Protein AF-A0A2V7NF71-F1 (afdb_monomer_lite)

pLDDT: mean 71.0, std 17.96, range [33.12, 93.94]

Foldseek 3Di:
DDDPVVVVLVVVLVVLVVVLVVVVVCCVVQLAPPPDDLVVLVVQLVVLVVQLVVCVVVVPPSSNVSSVVSNVSSVSVSVSCVVSVLPHDPVRVVVVVVVVVVVPPPDDDDPPPDPPPPPDDDDDPPDD

Radius of gyration: 21.17 Å; chains: 1; bounding box: 56×37×52 Å

Sequence (128 aa):
MMNSPEILGFAGIGVVVIAYAPQIIHLRKEHCSAGISLKAYSLWCVSSALFLIHAVMIRDIVFTVVQLINLVAIIVITLLVKRYGGYLCLTHLQAQQRRSATGASKGDPPVLLSAGVARRVIHRFASG

Secondary structure (DSSP, 8-state):
---HHHHHHHHHHHHHHHHHHHHHHHHHHH---TT--HHHHHHHHHHHHHHHHHHHHTT-HHHHHHHHHHHHHHHHHHHHHHHHTT---HHHHHHHHHHHHHHT-SS-------TTS-SS---SSS--

Structure (mmCIF, N/CA/C/O backbone):
data_AF-A0A2V7NF71-F1
#
_entry.id   AF-A0A2V7NF71-F1
#
loop_
_atom_site.group_PDB
_atom_site.id
_atom_site.type_symbol
_atom_site.label_atom_id
_atom_site.label_alt_id
_atom_site.label_comp_id
_atom_site.label_asym_id
_atom_site.label_entity_id
_atom_site.label_seq_id
_atom_site.pdbx_PDB_ins_code
_atom_site.Cartn_x
_atom_site.Cartn_y
_atom_site.Cartn_z
_atom_site.occupancy
_atom_site.B_iso_or_equiv
_atom_site.auth_seq_id
_atom_site.auth_comp_id
_atom_site.auth_asym_id
_atom_site.auth_atom_id
_atom_site.pdbx_PDB_model_num
ATOM 1 N N . MET A 1 1 ? 22.002 -4.184 -19.191 1.00 58.84 1 MET A N 1
ATOM 2 C CA . MET A 1 1 ? 22.484 -3.079 -18.332 1.00 58.84 1 MET A CA 1
ATOM 3 C C . MET A 1 1 ? 21.259 -2.279 -17.933 1.00 58.84 1 MET A C 1
ATOM 5 O O . MET A 1 1 ? 20.436 -2.044 -18.803 1.00 58.84 1 MET A O 1
ATOM 9 N N . MET A 1 2 ? 21.088 -1.980 -16.645 1.00 65.75 2 MET A N 1
ATOM 10 C CA . MET A 1 2 ? 19.920 -1.244 -16.139 1.00 65.75 2 MET A CA 1
ATOM 11 C C . MET A 1 2 ? 20.090 0.247 -16.450 1.00 65.75 2 MET A C 1
ATOM 13 O O . MET A 1 2 ? 21.179 0.788 -16.250 1.00 65.75 2 MET A O 1
ATOM 17 N N . ASN A 1 3 ? 19.045 0.894 -16.956 1.00 77.88 3 ASN A N 1
ATOM 18 C CA . ASN A 1 3 ? 19.066 2.307 -17.326 1.00 77.88 3 ASN A CA 1
ATOM 19 C C . ASN A 1 3 ? 18.863 3.194 -16.082 1.00 77.88 3 ASN A C 1
ATOM 21 O O . ASN A 1 3 ? 18.195 2.792 -15.128 1.00 77.88 3 ASN A O 1
ATOM 25 N N . SER A 1 4 ? 19.386 4.426 -16.082 1.00 82.19 4 SER A N 1
ATOM 26 C CA . SER A 1 4 ? 19.258 5.356 -14.941 1.00 82.19 4 SER A CA 1
ATOM 27 C C . SER A 1 4 ? 17.814 5.554 -14.429 1.00 82.19 4 SER A C 1
ATOM 29 O O . SER A 1 4 ? 17.631 5.581 -13.210 1.00 82.19 4 SER A O 1
ATOM 31 N N . PRO A 1 5 ? 16.772 5.627 -15.289 1.00 83.69 5 PRO A N 1
ATOM 32 C CA . PRO A 1 5 ? 15.382 5.715 -14.830 1.00 83.69 5 PRO A CA 1
ATOM 33 C C . PRO A 1 5 ? 14.880 4.446 -14.127 1.00 83.69 5 PRO A C 1
ATOM 35 O O . PRO A 1 5 ? 14.121 4.533 -13.166 1.00 83.69 5 PRO A O 1
ATOM 38 N N . GLU A 1 6 ? 15.328 3.266 -14.561 1.00 83.62 6 GLU A N 1
ATOM 39 C CA . GLU A 1 6 ? 14.921 1.986 -13.967 1.00 83.62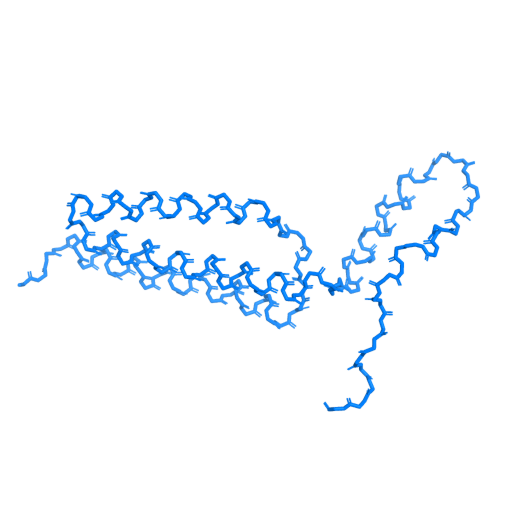 6 GLU A CA 1
ATOM 40 C C . GLU A 1 6 ? 15.491 1.836 -12.554 1.00 83.62 6 GLU A C 1
ATOM 42 O O . GLU A 1 6 ? 14.783 1.405 -11.648 1.00 83.62 6 GLU A O 1
ATOM 47 N N . ILE A 1 7 ? 16.741 2.263 -12.338 1.00 87.12 7 ILE A N 1
ATOM 48 C CA . ILE A 1 7 ? 17.379 2.272 -11.011 1.00 87.12 7 ILE A CA 1
ATOM 49 C C . ILE A 1 7 ? 16.580 3.143 -10.035 1.00 87.12 7 ILE A C 1
ATOM 51 O O . ILE A 1 7 ? 16.293 2.713 -8.916 1.00 87.12 7 ILE A O 1
ATOM 55 N N . LEU A 1 8 ? 16.180 4.344 -10.465 1.00 89.25 8 LEU A N 1
ATOM 56 C CA . LEU A 1 8 ? 15.351 5.235 -9.652 1.00 89.25 8 LEU A CA 1
ATOM 57 C C . LEU A 1 8 ? 13.973 4.617 -9.369 1.00 89.25 8 LEU A C 1
ATOM 59 O O . LEU A 1 8 ? 13.475 4.691 -8.246 1.00 89.25 8 LEU A O 1
ATOM 63 N N . GLY A 1 9 ? 13.397 3.946 -10.365 1.00 86.38 9 GLY A N 1
ATOM 64 C CA . GLY A 1 9 ? 12.165 3.178 -10.236 1.00 86.38 9 GLY A CA 1
ATOM 65 C C . GLY A 1 9 ? 12.236 2.082 -9.168 1.00 86.38 9 GLY A C 1
ATOM 66 O O . GLY A 1 9 ? 11.376 2.008 -8.287 1.00 86.38 9 GLY A O 1
ATOM 67 N N . PHE A 1 10 ? 13.293 1.267 -9.187 1.00 87.00 10 PHE A N 1
ATOM 68 C CA . PHE A 1 10 ? 13.517 0.223 -8.182 1.00 87.00 10 PHE A CA 1
ATOM 69 C C . PHE A 1 10 ? 13.810 0.784 -6.788 1.00 87.00 10 PHE A C 1
ATOM 71 O O . PHE A 1 10 ? 13.332 0.230 -5.796 1.00 87.00 10 PHE A O 1
ATOM 78 N N . ALA A 1 11 ? 14.522 1.909 -6.689 1.00 90.44 11 ALA A N 1
ATOM 79 C CA . ALA A 1 11 ? 14.680 2.612 -5.417 1.00 90.44 11 ALA A CA 1
ATOM 80 C C . ALA A 1 11 ? 13.318 3.073 -4.864 1.00 90.44 11 ALA A C 1
ATOM 82 O O . ALA A 1 11 ? 13.027 2.873 -3.682 1.00 90.44 11 ALA A O 1
ATOM 83 N N . GLY A 1 12 ? 12.447 3.602 -5.731 1.00 88.06 12 GLY A N 1
ATOM 84 C CA . GLY A 1 12 ? 11.070 3.961 -5.386 1.00 88.06 12 GLY A CA 1
ATOM 85 C C . GLY A 1 12 ? 10.253 2.774 -4.868 1.00 88.06 12 GLY A C 1
ATOM 86 O O . GLY A 1 12 ? 9.558 2.906 -3.860 1.00 88.06 12 GLY A O 1
ATOM 87 N N . ILE A 1 13 ? 10.396 1.593 -5.480 1.00 89.31 13 ILE A N 1
ATOM 88 C CA . ILE A 1 13 ? 9.772 0.353 -4.988 1.00 89.31 13 ILE A CA 1
ATOM 89 C C . ILE A 1 13 ? 10.210 0.052 -3.546 1.00 89.31 13 ILE A C 1
ATOM 91 O O . ILE A 1 13 ? 9.369 -0.260 -2.702 1.00 89.31 13 ILE A O 1
ATOM 95 N N . GLY A 1 14 ? 11.503 0.193 -3.237 1.00 87.19 14 GLY A N 1
ATOM 96 C CA . GLY A 1 14 ? 12.018 0.001 -1.879 1.00 87.19 14 GLY A CA 1
ATOM 97 C C . GLY A 1 14 ? 11.365 0.941 -0.860 1.00 87.19 14 GLY A C 1
ATOM 98 O O . GLY A 1 14 ? 10.925 0.497 0.203 1.00 87.19 14 GLY A O 1
ATOM 99 N N . VAL A 1 15 ? 11.223 2.223 -1.209 1.00 90.06 15 VAL A N 1
ATOM 100 C CA . VAL A 1 15 ? 10.547 3.222 -0.362 1.00 90.06 15 VAL A CA 1
ATOM 101 C C . VAL A 1 15 ? 9.084 2.846 -0.118 1.00 90.06 15 VAL A C 1
ATOM 103 O O . VAL A 1 15 ? 8.623 2.900 1.022 1.00 90.06 15 VAL A O 1
ATOM 106 N N . VAL A 1 16 ? 8.364 2.412 -1.156 1.00 86.69 16 VAL A N 1
ATOM 107 C CA . VAL A 1 16 ? 6.961 1.977 -1.046 1.00 86.69 16 VAL A CA 1
ATOM 108 C C . VAL A 1 16 ? 6.817 0.804 -0.072 1.00 86.69 16 VAL A C 1
ATOM 110 O O . VAL A 1 16 ? 5.941 0.827 0.793 1.00 86.69 16 VAL A O 1
ATOM 113 N N . VAL A 1 17 ? 7.696 -0.198 -0.156 1.00 84.19 17 VAL A N 1
ATOM 114 C CA . VAL A 1 17 ? 7.676 -1.355 0.757 1.00 84.19 17 VAL A CA 1
ATOM 115 C C . VAL A 1 17 ? 7.888 -0.919 2.210 1.00 84.19 17 VAL A C 1
ATOM 117 O O . VAL A 1 17 ? 7.141 -1.344 3.095 1.00 84.19 17 VAL A O 1
ATOM 120 N N . ILE A 1 18 ? 8.860 -0.036 2.458 1.00 86.62 18 ILE A N 1
ATOM 121 C CA . ILE A 1 18 ? 9.134 0.495 3.802 1.00 86.62 18 ILE A CA 1
ATOM 122 C C . ILE A 1 18 ? 7.936 1.303 4.319 1.00 86.62 18 ILE A C 1
ATOM 124 O O . ILE A 1 18 ? 7.572 1.173 5.487 1.00 86.62 18 ILE A O 1
ATOM 128 N N . ALA A 1 19 ? 7.278 2.082 3.459 1.00 84.44 19 ALA A N 1
ATOM 129 C CA . ALA A 1 19 ? 6.120 2.894 3.826 1.00 84.44 19 ALA A CA 1
ATOM 130 C C . ALA A 1 19 ? 4.886 2.058 4.217 1.00 84.44 19 ALA A C 1
ATOM 132 O O . ALA A 1 19 ? 4.113 2.473 5.083 1.00 84.44 19 ALA A O 1
ATOM 133 N N . TYR A 1 20 ? 4.709 0.863 3.646 1.00 79.38 20 TYR A N 1
ATOM 134 C CA . TYR A 1 20 ? 3.621 -0.038 4.047 1.00 79.38 20 TYR A CA 1
ATOM 135 C C . TYR A 1 20 ? 3.845 -0.709 5.407 1.00 79.38 20 TYR A C 1
ATOM 137 O O . TYR A 1 20 ? 2.873 -1.050 6.090 1.00 79.38 20 TYR A O 1
ATOM 145 N N . ALA A 1 21 ? 5.100 -0.886 5.828 1.00 80.75 21 ALA A N 1
ATOM 146 C CA . ALA A 1 21 ? 5.441 -1.558 7.079 1.00 80.75 21 ALA A CA 1
ATOM 147 C C . ALA A 1 21 ? 4.761 -0.951 8.329 1.00 80.75 21 ALA A C 1
ATOM 149 O O . ALA A 1 21 ? 4.106 -1.713 9.046 1.00 80.75 21 ALA A O 1
ATOM 150 N N . PRO A 1 22 ? 4.826 0.370 8.612 1.00 76.81 22 PRO A N 1
ATOM 151 C CA . PRO A 1 22 ? 4.189 0.942 9.800 1.00 76.81 22 PRO A CA 1
ATOM 152 C C . PRO A 1 22 ? 2.670 0.740 9.805 1.00 76.81 22 PRO A C 1
ATOM 154 O O . PRO A 1 22 ? 2.110 0.429 10.855 1.00 76.81 22 PRO A O 1
ATOM 157 N N . GLN A 1 23 ? 2.013 0.824 8.642 1.00 76.88 23 GLN A N 1
ATOM 158 C CA . GLN A 1 23 ? 0.566 0.628 8.525 1.00 76.88 23 GLN A CA 1
ATOM 159 C C . GLN A 1 23 ? 0.162 -0.810 8.879 1.00 76.88 23 GLN A C 1
ATOM 161 O O . GLN A 1 23 ? -0.781 -1.029 9.642 1.00 76.88 23 GLN A O 1
ATOM 166 N N . ILE A 1 24 ? 0.894 -1.800 8.361 1.00 77.56 24 ILE A N 1
ATOM 167 C CA . ILE A 1 24 ? 0.629 -3.220 8.633 1.00 77.56 24 ILE A CA 1
ATOM 168 C C . ILE A 1 24 ? 0.954 -3.561 10.093 1.00 77.56 24 ILE A C 1
ATOM 170 O O . ILE A 1 24 ? 0.186 -4.273 10.744 1.00 77.56 24 ILE A O 1
ATOM 174 N N . ILE A 1 25 ? 2.064 -3.042 10.629 1.00 77.56 25 ILE A N 1
ATOM 175 C CA . ILE A 1 25 ? 2.472 -3.266 12.022 1.00 77.56 25 ILE A CA 1
ATOM 176 C C . ILE A 1 25 ? 1.450 -2.661 12.987 1.00 77.56 25 ILE A C 1
ATOM 178 O O . ILE A 1 25 ? 1.061 -3.336 13.938 1.00 77.56 25 ILE A O 1
ATOM 182 N N . HIS A 1 26 ? 0.984 -1.434 12.742 1.00 71.69 26 HIS A N 1
ATOM 183 C CA . HIS A 1 26 ? -0.027 -0.781 13.574 1.00 71.69 26 HIS A CA 1
ATOM 184 C C . HIS A 1 26 ? -1.345 -1.567 13.569 1.00 71.69 26 HIS A C 1
ATOM 186 O O . HIS A 1 26 ? -1.846 -1.919 14.637 1.00 71.69 26 HIS A O 1
ATOM 192 N N . LEU A 1 27 ? -1.835 -1.969 12.387 1.00 69.25 27 LEU A N 1
ATOM 193 C CA . LEU A 1 27 ? -3.027 -2.819 12.256 1.00 69.25 27 LEU A CA 1
ATOM 194 C C . LEU A 1 27 ? -2.892 -4.147 13.008 1.00 69.25 27 LEU A C 1
ATOM 196 O O . LEU A 1 27 ? -3.831 -4.591 13.669 1.00 69.25 27 LEU A O 1
ATOM 200 N N . ARG A 1 28 ? -1.717 -4.780 12.927 1.00 67.69 28 ARG A N 1
ATOM 201 C CA . ARG A 1 28 ? -1.443 -6.052 13.602 1.00 67.69 28 ARG A CA 1
ATOM 202 C C . ARG A 1 28 ? -1.292 -5.894 15.113 1.00 67.69 28 ARG A C 1
ATOM 204 O O . ARG A 1 28 ? -1.694 -6.787 15.846 1.00 67.69 28 ARG A O 1
ATOM 211 N N . LYS A 1 29 ? -0.683 -4.805 15.585 1.00 68.75 29 LYS A N 1
ATOM 212 C CA . LYS A 1 29 ? -0.420 -4.577 17.011 1.00 68.75 29 LYS A CA 1
ATOM 213 C C . LYS A 1 29 ? -1.692 -4.152 17.731 1.00 68.75 29 LYS A C 1
ATOM 215 O O . LYS A 1 29 ? -2.029 -4.724 18.764 1.00 68.75 29 LYS A O 1
ATOM 220 N N . GLU A 1 30 ? -2.420 -3.198 17.165 1.00 62.22 30 GLU A N 1
ATOM 221 C CA . GLU A 1 30 ? -3.593 -2.625 17.818 1.00 62.22 30 GLU A CA 1
ATOM 222 C C . GLU A 1 30 ? -4.863 -3.435 17.592 1.00 62.22 30 GLU A C 1
ATOM 224 O O . GLU A 1 30 ? -5.825 -3.209 18.313 1.00 62.22 30 GLU A O 1
ATOM 229 N N . HIS A 1 31 ? -4.889 -4.377 16.637 1.00 61.88 31 HIS A N 1
ATOM 230 C CA . HIS A 1 31 ? -6.078 -5.183 16.311 1.00 61.88 31 HIS A CA 1
ATOM 231 C C . HIS A 1 31 ? -7.333 -4.327 16.049 1.00 61.88 31 HIS A C 1
ATOM 233 O O . HIS A 1 31 ? -8.461 -4.811 16.135 1.00 61.88 31 HIS A O 1
ATOM 239 N N . CYS A 1 32 ? -7.134 -3.048 15.723 1.00 57.56 32 CYS A N 1
ATOM 240 C CA . CYS A 1 32 ? -8.181 -2.067 15.537 1.00 57.56 32 CYS A CA 1
ATOM 241 C C . CYS A 1 32 ? -8.218 -1.665 14.074 1.00 57.56 32 CYS A C 1
ATOM 243 O O . CYS A 1 32 ? -7.245 -1.134 13.546 1.00 57.56 32 CYS A O 1
ATOM 245 N N . SER A 1 33 ? -9.363 -1.867 13.432 1.00 58.28 33 SER A N 1
ATOM 246 C CA . SER A 1 33 ? -9.606 -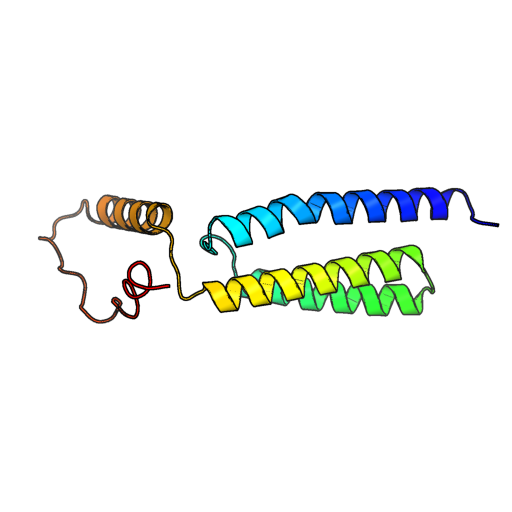1.371 12.076 1.00 58.28 33 SER A CA 1
ATOM 247 C C . SER A 1 33 ? -10.472 -0.104 12.048 1.00 58.28 33 SER A C 1
ATOM 249 O O . SER A 1 33 ? -10.957 0.306 10.989 1.00 58.28 33 SER A O 1
ATOM 251 N N . ALA A 1 34 ? -10.729 0.505 13.206 1.00 52.28 34 ALA A N 1
ATOM 252 C CA . ALA A 1 34 ? -11.591 1.672 13.290 1.00 52.28 34 ALA A CA 1
ATOM 253 C C . ALA A 1 34 ? -10.956 2.860 12.545 1.00 52.28 34 ALA A C 1
ATOM 255 O O . ALA A 1 34 ? -9.820 3.238 12.807 1.00 52.28 34 ALA A O 1
ATOM 256 N N . GLY A 1 35 ? -11.694 3.398 11.570 1.00 56.47 35 GLY A N 1
ATOM 257 C CA . GLY A 1 35 ? -11.242 4.460 10.664 1.00 56.47 35 GLY A CA 1
ATOM 258 C C . GLY A 1 35 ? -10.949 3.995 9.233 1.00 56.47 35 GLY A C 1
ATOM 259 O O . GLY A 1 35 ? -10.964 4.816 8.319 1.00 56.47 35 GLY A O 1
ATOM 260 N N . ILE A 1 36 ? -10.771 2.691 8.997 1.00 64.00 36 ILE A N 1
ATOM 261 C CA . ILE A 1 36 ? -10.532 2.154 7.652 1.00 64.00 36 ILE A CA 1
ATOM 262 C C . ILE A 1 36 ? -11.851 1.744 6.987 1.00 64.00 36 ILE A C 1
ATOM 264 O O . ILE A 1 36 ? -12.532 0.813 7.416 1.00 64.00 36 ILE A O 1
ATOM 268 N N . SER A 1 37 ? -12.207 2.432 5.898 1.00 70.44 37 SER A N 1
ATOM 269 C CA . SER A 1 37 ? -13.375 2.091 5.082 1.00 70.44 37 SER A CA 1
ATOM 270 C C . SER A 1 37 ? -13.060 0.927 4.143 1.00 70.44 37 SER A C 1
ATOM 272 O O . SER A 1 37 ? -12.302 1.077 3.183 1.00 70.44 37 SER A O 1
ATOM 274 N N . LEU A 1 38 ? -13.703 -0.223 4.369 1.00 69.00 38 LEU A N 1
ATOM 275 C CA . LEU A 1 38 ? -13.582 -1.399 3.497 1.00 69.00 38 LEU A CA 1
ATOM 276 C C . LEU A 1 38 ? -13.927 -1.070 2.031 1.00 69.00 38 LEU A C 1
ATOM 278 O O . LEU A 1 38 ? -13.290 -1.578 1.112 1.00 69.00 38 LEU A O 1
ATOM 282 N N . LYS A 1 39 ? -14.897 -0.171 1.807 1.00 71.94 39 LYS A N 1
ATOM 283 C CA . LYS A 1 39 ? -15.278 0.287 0.462 1.00 71.94 39 LYS A CA 1
ATOM 284 C C . LYS A 1 39 ? -14.164 1.086 -0.213 1.00 71.94 39 LYS A C 1
ATOM 286 O O . LYS A 1 39 ? -13.898 0.864 -1.391 1.00 71.94 39 LYS A O 1
ATOM 291 N N . ALA A 1 40 ? -13.478 1.958 0.525 1.00 79.81 40 ALA A N 1
ATOM 292 C CA . ALA A 1 40 ? -12.342 2.705 -0.013 1.00 79.81 40 ALA A CA 1
ATOM 293 C C . ALA A 1 40 ? -11.208 1.761 -0.442 1.00 79.81 40 ALA A C 1
ATOM 295 O O . ALA A 1 40 ? -10.708 1.875 -1.557 1.00 79.81 40 ALA A O 1
ATOM 296 N N . TYR A 1 41 ? -10.884 0.762 0.387 1.00 80.00 41 TYR A N 1
ATOM 297 C CA . TYR A 1 41 ? -9.878 -0.251 0.050 1.00 80.00 41 TYR A CA 1
ATOM 298 C C . TYR A 1 41 ? -10.290 -1.130 -1.137 1.00 80.00 41 TYR A C 1
ATOM 300 O O . TYR A 1 41 ? -9.449 -1.465 -1.967 1.00 80.00 41 TYR A O 1
ATOM 308 N N . SER A 1 42 ? -11.581 -1.452 -1.280 1.00 76.62 42 SER A N 1
ATOM 309 C CA . SER A 1 42 ? -12.066 -2.170 -2.466 1.00 76.62 42 SER A CA 1
ATOM 310 C C . SER A 1 42 ? -11.897 -1.351 -3.749 1.00 76.62 42 SER A C 1
ATOM 312 O O . SER A 1 42 ? -11.473 -1.893 -4.766 1.00 76.62 42 SER A O 1
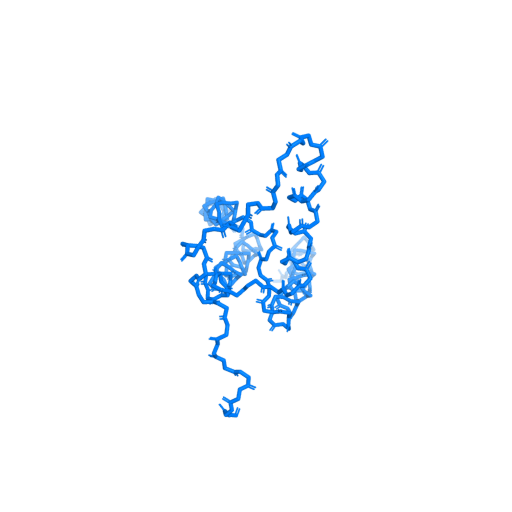ATOM 314 N N . LEU A 1 43 ? -12.148 -0.038 -3.688 1.00 86.19 43 LEU A N 1
ATOM 315 C CA . LEU A 1 43 ? -11.978 0.856 -4.831 1.00 86.19 43 LEU A CA 1
ATOM 316 C C . LEU A 1 43 ? -10.494 1.031 -5.178 1.00 86.19 43 LEU A C 1
ATOM 318 O O . LEU A 1 43 ? -10.128 1.019 -6.350 1.00 86.19 43 LEU A O 1
ATOM 322 N N . TRP A 1 44 ? -9.637 1.119 -4.158 1.00 85.25 44 TRP A N 1
ATOM 323 C CA . TRP A 1 44 ? -8.185 1.086 -4.323 1.00 85.25 44 TRP A CA 1
ATOM 324 C C . TRP A 1 44 ? -7.714 -0.212 -4.982 1.00 85.25 44 TRP A C 1
ATOM 326 O O . TRP A 1 44 ? -6.906 -0.152 -5.898 1.00 85.25 44 TRP A O 1
ATOM 336 N N . CYS A 1 45 ? -8.262 -1.366 -4.597 1.00 86.94 45 CYS A N 1
ATOM 337 C CA . CYS A 1 45 ? -7.933 -2.649 -5.221 1.00 86.94 45 CYS A CA 1
ATOM 338 C C . CYS A 1 45 ? -8.289 -2.667 -6.718 1.00 86.94 45 CYS A C 1
ATOM 340 O O . CYS A 1 45 ? -7.456 -3.034 -7.546 1.00 86.94 45 CYS A O 1
ATOM 342 N N . VAL A 1 46 ? -9.494 -2.206 -7.077 1.00 89.31 46 VAL A N 1
ATOM 343 C CA . VAL A 1 46 ? -9.922 -2.092 -8.484 1.00 89.31 46 VAL A CA 1
ATOM 344 C C . VAL A 1 46 ? -9.005 -1.143 -9.257 1.00 89.31 46 VAL A C 1
ATOM 346 O O . VAL A 1 46 ? -8.543 -1.484 -10.343 1.00 89.31 46 VAL A O 1
ATOM 349 N N . SER A 1 47 ? -8.689 0.018 -8.682 1.00 91.06 47 SER A N 1
ATOM 350 C CA . SER A 1 47 ? -7.768 0.989 -9.283 1.00 91.06 47 SER A CA 1
ATOM 351 C C . SER A 1 47 ? -6.372 0.394 -9.507 1.00 91.06 47 SER A C 1
ATOM 353 O O . SER A 1 47 ? -5.834 0.467 -10.612 1.00 91.06 47 SER A O 1
ATOM 355 N N . SER A 1 48 ? -5.804 -0.283 -8.504 1.00 88.50 48 SER A N 1
ATOM 356 C CA . SER A 1 48 ? -4.512 -0.964 -8.623 1.00 88.50 48 SER A CA 1
ATOM 357 C C . SER A 1 48 ? -4.521 -2.049 -9.699 1.00 88.50 48 SER A C 1
ATOM 359 O O . SER A 1 48 ? -3.542 -2.162 -10.431 1.00 88.50 48 SER A O 1
ATOM 361 N N . ALA A 1 49 ? -5.616 -2.801 -9.844 1.00 90.00 49 ALA A N 1
ATOM 362 C CA . ALA A 1 49 ? -5.758 -3.796 -10.905 1.00 90.00 49 ALA A CA 1
ATOM 363 C C . ALA A 1 49 ? -5.794 -3.150 -12.301 1.00 90.00 49 ALA A C 1
ATOM 365 O O . ALA A 1 49 ? -5.106 -3.618 -13.206 1.00 90.00 49 ALA A O 1
ATOM 366 N N . LEU A 1 50 ? -6.531 -2.046 -12.470 1.00 91.06 50 LEU A N 1
ATOM 367 C CA . LEU A 1 50 ? -6.564 -1.295 -13.730 1.00 91.06 50 LEU A CA 1
ATOM 368 C C . LEU A 1 50 ? -5.182 -0.736 -14.091 1.00 91.06 50 LEU A C 1
ATOM 370 O O . LEU A 1 50 ? -4.734 -0.888 -15.227 1.00 91.06 50 LEU A O 1
ATOM 374 N N . PHE A 1 51 ? -4.474 -0.151 -13.121 1.00 91.75 51 PHE A N 1
ATOM 375 C CA . PHE A 1 51 ? -3.109 0.328 -13.336 1.00 91.75 51 PHE A CA 1
ATOM 376 C C . PHE A 1 51 ? -2.124 -0.803 -13.636 1.00 91.75 51 PHE A C 1
ATOM 378 O O . PHE A 1 51 ? -1.226 -0.604 -14.446 1.00 91.75 51 PHE A O 1
ATOM 385 N N . LEU A 1 52 ? -2.295 -1.985 -13.039 1.00 91.25 52 LEU A N 1
ATOM 386 C CA . LEU A 1 52 ? -1.467 -3.151 -13.347 1.00 91.25 52 LEU A CA 1
ATOM 387 C C . LEU A 1 52 ? -1.684 -3.625 -14.791 1.00 91.25 52 LEU A C 1
ATOM 389 O O . LEU A 1 52 ? -0.714 -3.872 -15.501 1.00 91.25 52 LEU A O 1
ATOM 393 N N . ILE A 1 53 ? -2.939 -3.699 -15.248 1.00 92.06 53 ILE A N 1
ATOM 394 C CA . ILE A 1 53 ? -3.260 -4.024 -16.649 1.00 92.06 53 ILE A CA 1
ATOM 395 C C . ILE A 1 53 ? -2.603 -3.002 -17.581 1.00 92.06 53 ILE A C 1
ATOM 397 O O . ILE A 1 53 ? -1.929 -3.382 -18.537 1.00 92.06 53 ILE A O 1
ATOM 401 N N . HIS A 1 54 ? -2.740 -1.713 -17.268 1.00 93.25 54 HIS A N 1
ATOM 402 C CA . HIS A 1 54 ? -2.112 -0.646 -18.039 1.00 93.25 54 HIS A CA 1
ATOM 403 C C . HIS A 1 54 ? -0.580 -0.780 -18.080 1.00 93.25 54 HIS A C 1
ATOM 405 O O . HIS A 1 54 ? 0.001 -0.708 -19.161 1.00 93.25 54 HIS A O 1
ATOM 411 N N . ALA A 1 55 ? 0.064 -1.046 -16.939 1.00 91.69 55 ALA A N 1
ATOM 412 C CA . ALA A 1 55 ? 1.512 -1.236 -16.828 1.00 91.69 55 ALA A CA 1
ATOM 413 C C . ALA A 1 55 ? 2.023 -2.380 -17.721 1.00 91.69 55 ALA A C 1
ATOM 415 O O . ALA A 1 55 ? 3.026 -2.237 -18.424 1.00 91.69 55 ALA A O 1
ATOM 416 N N . VAL A 1 56 ? 1.288 -3.495 -17.748 1.00 92.69 56 VAL A N 1
ATOM 417 C CA . VAL A 1 56 ? 1.603 -4.646 -18.603 1.00 92.69 56 VAL A CA 1
ATOM 418 C C . VAL A 1 56 ? 1.433 -4.293 -20.081 1.00 92.69 56 VAL A C 1
ATOM 420 O O . VAL A 1 56 ? 2.273 -4.675 -20.897 1.00 92.69 56 VAL A O 1
ATOM 423 N N . MET A 1 57 ? 0.395 -3.529 -20.437 1.00 93.69 57 MET A N 1
ATOM 424 C CA . MET A 1 57 ? 0.175 -3.081 -21.818 1.00 93.69 57 MET A CA 1
ATOM 425 C C . MET A 1 57 ? 1.313 -2.191 -22.334 1.00 93.69 57 MET A C 1
ATOM 427 O O . MET A 1 57 ? 1.727 -2.353 -23.481 1.00 93.69 57 MET A O 1
ATOM 431 N N . ILE A 1 58 ? 1.849 -1.297 -21.497 1.00 93.94 58 ILE A N 1
ATOM 432 C CA . ILE A 1 58 ? 2.994 -0.437 -21.854 1.00 93.94 58 ILE A CA 1
ATOM 433 C C . ILE A 1 58 ? 4.354 -1.140 -21.696 1.00 93.94 58 ILE A C 1
ATOM 435 O O . ILE A 1 58 ? 5.382 -0.552 -22.022 1.00 93.94 58 ILE A O 1
ATOM 439 N N . ARG A 1 59 ? 4.368 -2.398 -21.224 1.00 89.88 59 ARG A N 1
ATOM 440 C CA . ARG A 1 59 ? 5.571 -3.201 -20.928 1.00 89.88 59 ARG A CA 1
ATOM 441 C C . ARG A 1 59 ? 6.548 -2.518 -19.958 1.00 89.88 59 ARG A C 1
ATOM 443 O O . ARG A 1 59 ? 7.753 -2.749 -20.030 1.00 89.88 59 ARG A O 1
ATOM 450 N N . ASP A 1 60 ? 6.032 -1.719 -19.027 1.00 89.44 60 ASP A N 1
ATOM 451 C CA . ASP A 1 60 ? 6.836 -1.086 -17.980 1.00 89.44 60 ASP A CA 1
ATOM 452 C C . ASP A 1 60 ? 6.983 -2.045 -16.794 1.00 89.44 60 ASP A C 1
ATOM 454 O O . ASP A 1 60 ? 6.050 -2.265 -16.015 1.00 89.44 60 ASP A O 1
ATOM 458 N N . ILE A 1 61 ? 8.172 -2.634 -16.659 1.00 89.19 61 ILE A N 1
ATOM 459 C CA . ILE A 1 61 ? 8.475 -3.611 -15.608 1.00 89.19 61 ILE A CA 1
ATOM 460 C C . ILE A 1 61 ? 8.451 -2.958 -14.221 1.00 89.19 61 ILE A C 1
ATOM 462 O O . ILE A 1 61 ? 7.926 -3.556 -13.281 1.00 89.19 61 ILE A O 1
ATOM 466 N N . VAL A 1 62 ? 8.971 -1.737 -14.077 1.00 88.62 62 VAL A N 1
ATOM 467 C CA . VAL A 1 62 ? 9.021 -1.038 -12.784 1.00 88.62 62 VAL A CA 1
ATOM 468 C C . VAL A 1 62 ? 7.603 -0.746 -12.305 1.00 88.62 62 VAL A C 1
ATOM 470 O O . VAL A 1 62 ? 7.247 -1.073 -11.167 1.00 88.62 62 VAL A O 1
ATOM 473 N N . PHE A 1 63 ? 6.770 -0.183 -13.182 1.00 89.69 63 PHE A N 1
ATOM 474 C CA . PHE A 1 63 ? 5.391 0.142 -12.836 1.00 89.69 63 PHE A CA 1
ATOM 475 C C . PHE A 1 63 ? 4.541 -1.121 -12.618 1.00 89.69 63 PHE A C 1
ATOM 477 O O . PHE A 1 63 ? 3.691 -1.165 -11.728 1.00 89.69 63 PHE A O 1
ATOM 484 N N . THR A 1 64 ? 4.828 -2.202 -13.345 1.00 91.56 64 THR A N 1
ATOM 485 C CA . THR A 1 64 ? 4.183 -3.504 -13.119 1.00 91.56 64 THR A CA 1
ATOM 486 C C . THR A 1 64 ? 4.508 -4.050 -11.726 1.00 91.56 64 THR A C 1
ATOM 488 O O . THR A 1 64 ? 3.601 -4.438 -10.986 1.00 91.56 64 THR A O 1
ATOM 491 N N . VAL A 1 65 ? 5.785 -4.048 -11.327 1.00 90.12 65 VAL A N 1
ATOM 492 C CA . VAL A 1 65 ? 6.216 -4.564 -10.017 1.00 90.12 65 VAL A CA 1
ATOM 493 C C . VAL A 1 65 ? 5.640 -3.727 -8.875 1.00 90.12 65 VAL A C 1
ATOM 495 O O . VAL A 1 65 ? 5.118 -4.296 -7.913 1.00 90.12 65 VAL A O 1
ATOM 498 N N . VAL A 1 66 ? 5.669 -2.392 -8.975 1.00 90.56 66 VAL A N 1
ATOM 499 C CA . VAL A 1 66 ? 5.118 -1.534 -7.912 1.00 90.56 66 VAL A CA 1
ATOM 500 C C . VAL A 1 66 ? 3.606 -1.719 -7.768 1.00 90.56 66 VAL A C 1
ATOM 502 O O . VAL A 1 66 ? 3.107 -1.810 -6.643 1.00 90.56 66 VAL A O 1
ATOM 505 N N . GLN A 1 67 ? 2.873 -1.866 -8.879 1.00 93.06 67 GLN A N 1
ATOM 506 C CA . GLN A 1 67 ? 1.432 -2.101 -8.818 1.00 93.06 67 GLN A CA 1
ATOM 507 C C . GLN A 1 67 ? 1.079 -3.483 -8.28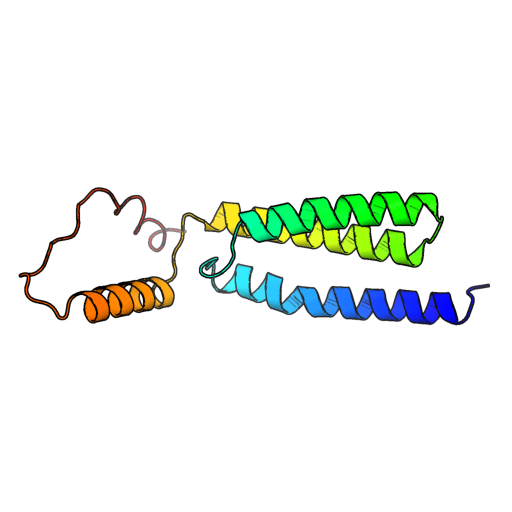9 1.00 93.06 67 GLN A C 1
ATOM 509 O O . GLN A 1 67 ? 0.093 -3.607 -7.562 1.00 93.06 67 GLN A O 1
ATOM 514 N N . LEU A 1 68 ? 1.903 -4.495 -8.555 1.00 91.38 68 LEU A N 1
ATOM 515 C CA . LEU A 1 68 ? 1.736 -5.809 -7.947 1.00 91.38 68 LEU A CA 1
ATOM 516 C C . LEU A 1 68 ? 1.916 -5.747 -6.422 1.00 91.38 68 LEU A C 1
ATOM 518 O O . LEU A 1 68 ? 1.081 -6.273 -5.685 1.00 91.38 68 LEU A O 1
ATOM 522 N N . ILE A 1 69 ? 2.954 -5.055 -5.940 1.00 90.69 69 ILE A N 1
ATOM 523 C CA . ILE A 1 69 ? 3.195 -4.851 -4.501 1.00 90.69 69 ILE A CA 1
ATOM 524 C C . ILE A 1 69 ? 2.028 -4.092 -3.860 1.00 90.69 69 ILE A C 1
ATOM 526 O O . ILE A 1 69 ? 1.526 -4.518 -2.819 1.00 90.69 69 ILE A O 1
ATOM 530 N N . ASN A 1 70 ? 1.556 -3.015 -4.495 1.00 90.94 70 ASN A N 1
ATOM 531 C CA . ASN A 1 70 ? 0.392 -2.257 -4.032 1.00 90.94 70 ASN A CA 1
ATOM 532 C C . ASN A 1 70 ? -0.853 -3.143 -3.924 1.00 90.94 70 ASN A C 1
ATOM 534 O O . ASN A 1 70 ? -1.531 -3.126 -2.896 1.00 90.94 70 ASN A O 1
ATOM 538 N N . LEU A 1 71 ? -1.132 -3.955 -4.947 1.00 90.25 71 LEU A N 1
ATOM 539 C CA . LEU A 1 71 ? -2.284 -4.853 -4.959 1.00 90.25 71 LEU A CA 1
ATOM 540 C C . LEU A 1 71 ? -2.212 -5.863 -3.805 1.00 90.25 71 LEU A C 1
ATOM 542 O O . LEU A 1 71 ? -3.182 -6.029 -3.064 1.00 90.25 71 LEU A O 1
ATOM 546 N N . VAL A 1 72 ? -1.048 -6.488 -3.600 1.00 89.31 72 VAL A N 1
ATOM 547 C CA . VAL A 1 72 ? -0.824 -7.427 -2.492 1.00 89.31 72 VAL A CA 1
ATOM 548 C C . VAL A 1 72 ? -0.990 -6.729 -1.141 1.00 89.31 72 VAL A C 1
ATOM 550 O O . VAL A 1 72 ? -1.699 -7.248 -0.278 1.00 89.31 72 VAL A O 1
ATOM 553 N N . ALA A 1 73 ? -0.408 -5.542 -0.955 1.00 86.75 73 ALA A N 1
ATOM 554 C CA . ALA A 1 73 ? -0.532 -4.778 0.284 1.00 86.75 73 ALA A CA 1
ATOM 555 C C . ALA A 1 73 ? -1.997 -4.423 0.592 1.00 86.75 73 ALA A C 1
ATOM 557 O O . ALA A 1 73 ? -2.467 -4.653 1.709 1.00 86.75 73 ALA A O 1
ATOM 558 N N . ILE A 1 74 ? -2.749 -3.939 -0.402 1.00 87.62 74 ILE A N 1
ATOM 559 C CA . ILE A 1 74 ? -4.177 -3.611 -0.273 1.00 87.62 74 ILE A CA 1
ATOM 560 C C . ILE A 1 74 ? -4.992 -4.855 0.084 1.00 87.62 74 ILE A C 1
ATOM 562 O O . ILE A 1 74 ? -5.844 -4.784 0.974 1.00 87.62 74 ILE A O 1
ATOM 566 N N . ILE A 1 75 ? -4.732 -5.998 -0.558 1.00 86.06 75 ILE A N 1
ATOM 567 C CA . ILE A 1 75 ? -5.409 -7.266 -0.252 1.00 86.06 75 ILE A CA 1
ATOM 568 C C . ILE A 1 75 ? -5.106 -7.697 1.183 1.00 86.06 75 ILE A C 1
ATOM 570 O O . ILE A 1 75 ? -6.034 -7.998 1.932 1.00 86.06 75 ILE A O 1
ATOM 574 N N . VAL A 1 76 ? -3.836 -7.687 1.591 1.00 84.94 76 VAL A N 1
ATOM 575 C CA . VAL A 1 76 ? -3.420 -8.061 2.950 1.00 84.94 76 VAL A CA 1
ATOM 576 C C . VAL A 1 76 ? -4.092 -7.161 3.983 1.00 84.94 76 VAL A C 1
ATOM 578 O O . VAL A 1 76 ? -4.696 -7.673 4.926 1.00 84.94 76 VAL A O 1
ATOM 581 N N . ILE A 1 77 ? -4.074 -5.840 3.780 1.00 82.69 77 ILE A N 1
ATOM 582 C CA . ILE A 1 77 ? -4.755 -4.884 4.661 1.00 82.69 77 ILE A CA 1
ATOM 583 C C . ILE A 1 77 ? -6.258 -5.170 4.695 1.00 82.69 77 ILE A C 1
ATOM 585 O O . ILE A 1 77 ? -6.830 -5.263 5.773 1.00 82.69 77 ILE A O 1
ATOM 589 N N . THR A 1 78 ? -6.897 -5.393 3.548 1.00 79.25 78 THR A N 1
ATOM 590 C CA . THR A 1 78 ? -8.334 -5.704 3.466 1.00 79.25 78 THR A CA 1
ATOM 591 C C . THR A 1 78 ? -8.678 -7.002 4.203 1.00 79.25 78 THR A C 1
ATOM 593 O O . THR A 1 78 ? -9.694 -7.069 4.897 1.00 79.25 78 THR A O 1
ATOM 596 N N . LEU A 1 79 ? -7.834 -8.032 4.104 1.00 79.69 79 LEU A N 1
ATOM 597 C CA . LEU A 1 79 ? -8.002 -9.294 4.826 1.00 79.69 79 LEU A CA 1
ATOM 598 C C . LEU A 1 79 ? -7.810 -9.117 6.335 1.00 79.69 79 LEU A C 1
ATOM 600 O O . LEU A 1 79 ? -8.604 -9.660 7.103 1.00 79.69 79 LEU A O 1
ATOM 604 N N . LEU A 1 80 ? -6.806 -8.343 6.760 1.00 75.88 80 LEU A N 1
ATOM 605 C CA . LEU A 1 80 ? -6.585 -7.979 8.164 1.00 75.88 80 LEU A CA 1
ATOM 606 C C . LEU A 1 80 ? -7.796 -7.208 8.702 1.00 75.88 80 LEU A C 1
ATOM 608 O O . LEU A 1 80 ? -8.375 -7.612 9.702 1.00 75.88 80 LEU A O 1
ATOM 612 N N . VAL A 1 81 ? -8.256 -6.179 7.991 1.00 73.31 81 VAL A N 1
ATOM 613 C CA . VAL A 1 81 ? -9.457 -5.390 8.308 1.00 73.31 81 VAL A CA 1
ATOM 614 C C . VAL A 1 81 ? -10.691 -6.285 8.413 1.00 73.31 81 VAL A C 1
ATOM 616 O O . VAL A 1 81 ? -11.433 -6.184 9.381 1.00 73.31 81 VAL A O 1
ATOM 619 N N . LYS A 1 82 ? -10.915 -7.206 7.469 1.00 72.06 82 LYS A N 1
ATOM 620 C CA . LYS A 1 82 ? -12.054 -8.139 7.512 1.00 72.06 82 LYS A CA 1
ATOM 621 C C . LYS A 1 82 ? -11.946 -9.118 8.685 1.00 72.06 82 LYS A C 1
ATOM 623 O O . LYS A 1 82 ? -12.956 -9.429 9.312 1.00 72.06 82 LYS A O 1
ATO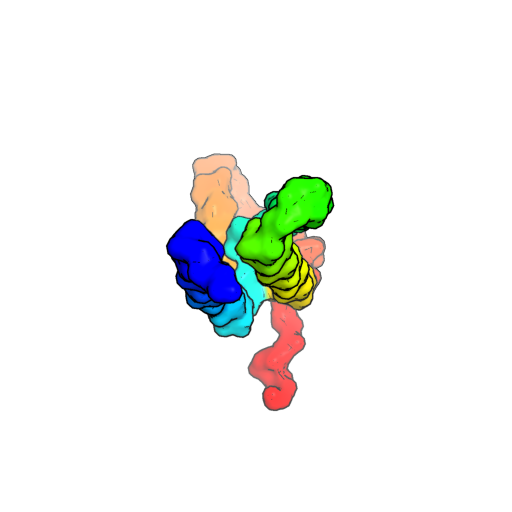M 628 N N . ARG A 1 83 ? -10.736 -9.591 8.995 1.00 74.62 83 ARG A N 1
ATOM 629 C CA . ARG A 1 83 ? -10.459 -10.488 10.127 1.00 74.62 83 ARG A CA 1
ATOM 630 C C . ARG A 1 83 ? -10.631 -9.781 11.473 1.00 74.62 83 ARG A C 1
ATOM 632 O O . ARG A 1 83 ? -11.132 -10.394 12.411 1.00 74.62 83 ARG A O 1
ATOM 639 N N . TYR A 1 84 ? -10.255 -8.507 11.549 1.00 65.50 84 TYR A N 1
ATOM 640 C CA . TYR A 1 84 ? -10.362 -7.673 12.745 1.00 65.50 84 TYR A CA 1
ATOM 641 C C . TYR A 1 84 ? -11.654 -6.851 12.811 1.00 65.50 84 TYR A C 1
ATOM 643 O O . TYR A 1 84 ? -11.924 -6.234 13.830 1.00 65.50 84 TYR A O 1
ATOM 651 N N . GLY A 1 85 ? -12.501 -6.877 11.780 1.00 57.12 85 GLY A N 1
ATOM 652 C CA . GLY A 1 85 ? -13.740 -6.093 11.678 1.00 57.12 85 GLY A CA 1
ATOM 653 C C . GLY A 1 85 ? -14.838 -6.481 12.674 1.00 57.12 85 GLY A C 1
ATOM 654 O O . GLY A 1 85 ? -15.913 -5.893 12.655 1.00 57.12 85 GLY A O 1
ATOM 655 N N . GLY A 1 86 ? -14.573 -7.464 13.539 1.00 55.22 86 GLY A N 1
ATOM 656 C CA . GLY A 1 86 ? -15.377 -7.779 14.722 1.00 55.22 86 GLY A CA 1
ATOM 657 C C . GLY A 1 86 ? -14.786 -7.275 16.045 1.00 55.22 86 GLY A C 1
ATOM 658 O O . GLY A 1 86 ? -15.400 -7.495 17.082 1.00 55.22 86 GLY A O 1
ATOM 659 N N . TYR A 1 87 ? -13.616 -6.629 16.029 1.00 52.41 87 TYR A N 1
ATOM 660 C CA . TYR A 1 87 ? -12.893 -6.150 17.206 1.00 52.41 87 TYR A CA 1
ATOM 661 C C . TYR A 1 87 ? -12.743 -4.623 17.119 1.00 52.41 87 TYR A C 1
ATOM 663 O O . TYR A 1 87 ? -12.002 -4.086 16.297 1.00 52.41 87 TYR A O 1
ATOM 671 N N . LEU A 1 88 ? -13.492 -3.906 17.957 1.00 55.50 88 LEU A N 1
ATOM 672 C CA . LEU A 1 88 ? -13.323 -2.468 18.173 1.00 55.50 88 LEU A CA 1
ATOM 673 C C . LEU A 1 88 ? -12.436 -2.276 19.404 1.00 55.50 88 LEU A C 1
ATOM 675 O O . LEU A 1 88 ? -12.742 -2.820 20.466 1.00 55.50 88 LEU A O 1
ATOM 679 N N . CYS A 1 89 ? -11.359 -1.498 19.295 1.00 60.06 89 CYS A N 1
ATOM 680 C CA . CYS A 1 89 ? -10.547 -1.185 20.470 1.00 60.06 89 CYS A CA 1
ATOM 681 C C . CYS A 1 89 ? -11.275 -0.248 21.431 1.00 60.06 89 CYS A C 1
ATOM 683 O O . CYS A 1 89 ? -12.050 0.616 21.014 1.00 60.06 89 CYS A O 1
ATOM 685 N N . LEU A 1 90 ? -10.977 -0.397 22.727 1.00 57.50 90 LEU A N 1
ATOM 686 C CA . LEU A 1 90 ? -11.578 0.385 23.814 1.00 57.50 90 LEU A CA 1
ATOM 687 C C . LEU A 1 90 ? -11.484 1.897 23.565 1.00 57.50 90 LEU A C 1
ATOM 689 O O . LEU A 1 90 ? -12.465 2.602 23.773 1.00 57.50 90 LEU A O 1
ATOM 693 N N . THR A 1 91 ? -10.367 2.386 23.022 1.00 60.59 91 THR A N 1
ATOM 694 C CA . THR A 1 91 ? -10.178 3.802 22.665 1.00 60.59 91 THR A CA 1
ATOM 695 C C . THR A 1 91 ? -11.186 4.289 21.617 1.00 60.59 91 THR A C 1
ATOM 697 O O . THR A 1 91 ? -11.712 5.397 21.717 1.00 60.59 91 THR A O 1
ATOM 700 N N . HIS A 1 92 ? -11.515 3.454 20.628 1.00 66.00 92 HIS A N 1
ATOM 701 C CA . HIS A 1 92 ? -12.487 3.789 19.585 1.00 66.00 92 HIS A CA 1
ATOM 702 C C . HIS A 1 92 ? -13.935 3.638 20.059 1.00 66.00 92 HIS A C 1
ATOM 704 O O . HIS A 1 92 ? -14.774 4.461 19.694 1.00 66.00 92 HIS A O 1
ATOM 710 N N . LEU A 1 93 ? -14.218 2.662 20.929 1.00 63.19 93 LEU A N 1
ATOM 711 C CA . LEU A 1 93 ? -15.506 2.574 21.625 1.00 63.19 93 LEU A CA 1
ATOM 712 C C . LEU A 1 93 ? -15.749 3.818 22.488 1.00 63.19 93 LEU A C 1
ATOM 714 O O . LEU A 1 93 ? -16.815 4.424 22.400 1.00 63.19 93 LEU A O 1
ATOM 718 N N . GLN A 1 94 ? -14.745 4.258 23.250 1.00 65.94 94 GLN A N 1
ATOM 719 C CA . GLN A 1 94 ? -14.818 5.474 24.062 1.00 65.94 94 GLN A CA 1
ATOM 720 C C . GLN A 1 94 ? -15.002 6.732 23.202 1.00 65.94 94 GLN A C 1
ATOM 722 O O . GLN A 1 94 ? -15.802 7.600 23.551 1.00 65.94 94 GLN A O 1
ATOM 727 N N . ALA A 1 95 ? -14.316 6.839 22.059 1.00 67.12 95 ALA A N 1
ATOM 728 C CA . ALA A 1 95 ? -14.499 7.952 21.128 1.00 67.12 95 ALA A CA 1
ATOM 729 C C . ALA A 1 95 ? -15.912 7.972 20.512 1.00 67.12 95 ALA A C 1
ATOM 731 O O . ALA A 1 95 ? -16.523 9.038 20.402 1.00 67.12 95 ALA A O 1
ATOM 732 N N . GLN A 1 96 ? -16.463 6.807 20.152 1.00 67.88 96 GLN A N 1
ATOM 733 C CA . GLN A 1 96 ? -17.826 6.704 19.627 1.00 67.88 96 GLN A CA 1
ATOM 734 C C . GLN A 1 96 ? -18.878 7.019 20.707 1.00 67.88 96 GLN A C 1
ATOM 736 O O . GLN A 1 96 ? -19.841 7.741 20.435 1.00 67.88 96 GLN A O 1
ATOM 741 N N . GLN A 1 97 ? -18.675 6.547 21.941 1.00 67.06 97 GLN A N 1
ATOM 742 C CA . GLN A 1 97 ? -19.526 6.877 23.089 1.00 67.06 97 GLN A CA 1
ATOM 743 C C . GLN A 1 97 ? -19.492 8.374 23.403 1.00 67.06 97 GLN A C 1
ATOM 745 O O . GLN A 1 97 ? -20.548 8.976 23.569 1.00 67.06 97 GLN A O 1
ATOM 750 N N . ARG A 1 98 ? -18.310 9.006 23.401 1.00 64.38 98 ARG A N 1
ATOM 751 C CA . ARG A 1 98 ? -18.180 10.460 23.593 1.00 64.38 98 ARG A CA 1
ATOM 752 C C . ARG A 1 98 ? -18.930 11.249 22.528 1.00 64.38 98 ARG A C 1
ATOM 754 O O . ARG A 1 98 ? -19.632 12.187 22.890 1.00 64.38 98 ARG A O 1
ATOM 761 N N . ARG A 1 99 ? -18.830 10.863 21.248 1.00 61.91 99 ARG A N 1
ATOM 762 C CA . ARG A 1 99 ? -19.592 11.487 20.145 1.00 61.91 99 ARG A CA 1
ATOM 763 C C . ARG A 1 99 ? -21.103 11.307 20.302 1.00 61.91 99 ARG A C 1
ATOM 765 O O . ARG A 1 99 ? -21.859 12.234 20.041 1.00 61.91 99 ARG A O 1
ATOM 772 N N . SER A 1 100 ? -21.535 10.139 20.771 1.00 60.88 100 SER A N 1
ATOM 773 C CA . SER A 1 100 ? -22.954 9.864 21.035 1.00 60.88 100 SER A CA 1
ATOM 774 C C . SER A 1 100 ? -23.474 10.674 22.231 1.00 60.88 100 SER A C 1
ATOM 776 O O . SER A 1 100 ? -24.572 11.212 22.172 1.00 60.88 100 SER A O 1
ATOM 778 N N . ALA A 1 101 ? -22.662 10.850 23.279 1.00 61.03 101 ALA A N 1
ATOM 779 C CA . ALA A 1 101 ? -22.996 11.663 24.448 1.00 61.03 101 ALA A CA 1
ATOM 780 C C . ALA A 1 101 ? -23.009 13.173 24.147 1.00 61.03 101 ALA A C 1
ATOM 782 O O . ALA A 1 101 ? -23.861 13.892 24.657 1.00 61.03 101 ALA A O 1
ATOM 783 N N . THR A 1 102 ? -22.111 13.661 23.282 1.00 59.03 102 THR A N 1
ATOM 784 C CA . THR A 1 102 ? -22.130 15.069 22.832 1.00 59.03 102 THR A CA 1
ATOM 785 C C . THR A 1 102 ? -23.284 15.360 21.871 1.00 59.03 102 THR A C 1
ATOM 787 O O . THR A 1 102 ? -23.798 16.474 21.875 1.00 59.03 102 THR A O 1
ATOM 790 N N . GLY A 1 103 ? -23.754 14.364 21.111 1.00 53.31 103 GLY A N 1
ATOM 791 C CA . GLY A 1 103 ? -24.995 14.453 20.330 1.00 53.31 103 GLY A CA 1
ATOM 792 C C . GLY A 1 103 ? -26.282 14.355 21.163 1.00 53.31 103 GLY A C 1
ATOM 793 O O . GLY A 1 103 ? -27.331 14.787 20.699 1.00 53.31 103 GLY A O 1
ATOM 794 N N . ALA A 1 104 ? -26.210 13.839 22.396 1.00 54.44 104 ALA A N 1
ATOM 795 C CA . ALA A 1 104 ? -27.353 13.654 23.297 1.00 54.44 104 ALA A CA 1
ATOM 796 C C . ALA A 1 104 ? -27.643 14.869 24.208 1.00 54.44 104 ALA A C 1
ATOM 798 O O . ALA A 1 104 ? -28.460 14.779 25.121 1.00 54.44 104 ALA A O 1
ATOM 799 N N . SER A 1 105 ? -27.022 16.031 23.969 1.00 47.72 105 SER A N 1
ATOM 800 C CA . SER A 1 105 ? -27.236 17.260 24.760 1.00 47.72 105 SER A CA 1
ATOM 801 C C . SER A 1 105 ? -28.552 17.993 24.426 1.00 47.72 105 SER A C 1
ATOM 803 O O . SER A 1 105 ? -28.637 19.219 24.484 1.00 47.72 105 SER A O 1
ATOM 805 N N . LYS A 1 106 ? -29.611 17.256 24.074 1.00 51.84 106 LYS A N 1
ATOM 806 C CA . LYS A 1 106 ? -30.956 17.822 23.920 1.00 51.84 106 LYS A CA 1
ATOM 807 C C . LYS A 1 106 ? -32.039 16.846 24.395 1.00 51.84 106 LYS A C 1
ATOM 809 O O . LYS A 1 106 ? -32.873 16.422 23.616 1.00 51.84 106 LYS A O 1
ATOM 814 N N . GLY A 1 107 ? -32.030 16.543 25.695 1.00 48.56 107 GLY A N 1
ATOM 815 C CA . GLY A 1 107 ? -33.284 16.400 26.444 1.00 48.56 107 GLY A CA 1
ATOM 816 C C . GLY A 1 107 ? -33.864 15.016 26.739 1.00 48.56 107 GLY A C 1
ATOM 817 O O . GLY A 1 107 ? -34.977 15.004 27.246 1.00 48.56 107 GLY A O 1
ATOM 818 N N . ASP A 1 108 ? -33.167 13.894 26.531 1.00 39.25 108 ASP A N 1
ATOM 819 C CA . ASP A 1 108 ? -33.738 12.568 26.841 1.00 39.25 108 ASP A CA 1
ATOM 820 C C . ASP A 1 108 ? -32.955 11.799 27.932 1.00 39.25 108 ASP A C 1
ATOM 822 O O . ASP A 1 108 ? -31.718 11.842 27.947 1.00 39.25 108 ASP A O 1
ATOM 826 N N . PRO A 1 109 ? -33.642 11.090 28.861 1.00 43.50 109 PRO A N 1
ATOM 827 C CA . PRO A 1 109 ? -33.010 10.228 29.867 1.00 43.50 109 PRO A CA 1
ATOM 828 C C . PRO A 1 109 ? -32.227 9.082 29.201 1.00 43.50 109 PRO A C 1
ATOM 830 O O . PRO A 1 109 ? -32.467 8.780 28.031 1.00 43.50 109 PRO A O 1
ATOM 833 N N . PRO A 1 110 ? -31.279 8.434 29.914 1.00 43.44 110 PRO A N 1
ATOM 834 C CA . PRO A 1 110 ? -30.315 7.521 29.311 1.00 43.44 110 PRO A CA 1
ATOM 835 C C . PRO A 1 110 ? -31.030 6.382 28.589 1.00 43.44 110 PRO A C 1
ATOM 837 O O . PRO A 1 110 ? -31.512 5.429 29.202 1.00 43.44 110 PRO A O 1
ATOM 840 N N . VAL A 1 111 ? -31.055 6.470 27.259 1.00 47.06 111 VAL A N 1
ATOM 841 C CA . VAL A 1 111 ? -31.368 5.344 26.396 1.00 47.06 111 VAL A CA 1
ATOM 842 C C . VAL A 1 111 ? -30.250 4.337 26.632 1.00 47.06 111 VAL A C 1
ATOM 844 O O . VAL A 1 111 ? -29.151 4.449 26.085 1.00 47.06 111 VAL A O 1
ATOM 847 N N . LEU A 1 112 ? -30.538 3.371 27.507 1.00 44.06 112 LEU A N 1
ATOM 848 C CA . LEU A 1 112 ? -29.991 2.021 27.490 1.00 44.06 112 LEU A CA 1
ATOM 849 C C . LEU A 1 112 ? -30.152 1.515 26.057 1.00 44.06 112 LEU A C 1
ATOM 851 O O . LEU A 1 112 ? -31.160 0.909 25.698 1.00 44.06 112 LEU A O 1
ATOM 855 N N . LEU A 1 113 ? -29.191 1.882 25.207 1.00 43.03 113 LEU A N 1
ATOM 856 C CA . LEU A 1 113 ? -29.208 1.600 23.788 1.00 43.03 113 LEU A CA 1
ATOM 857 C C . LEU A 1 113 ? -28.988 0.104 23.629 1.00 43.03 113 LEU A C 1
ATOM 859 O O . LEU A 1 113 ? -27.865 -0.390 23.590 1.00 43.03 113 LEU A O 1
ATOM 863 N N . SER A 1 114 ? -30.130 -0.570 23.578 1.00 38.66 114 SER A N 1
ATOM 864 C CA . SER A 1 114 ? -30.430 -1.749 22.794 1.00 38.66 114 SER A CA 1
ATOM 865 C C . SER A 1 114 ? -29.353 -2.823 22.797 1.00 38.66 114 SER A C 1
ATOM 867 O O . SER A 1 114 ? -28.373 -2.788 22.049 1.00 38.66 114 SER A O 1
ATOM 869 N N . ALA A 1 115 ? -29.686 -3.886 23.523 1.00 39.94 115 ALA A N 1
ATOM 870 C CA . ALA A 1 115 ? -29.147 -5.242 23.489 1.00 39.94 115 ALA A CA 1
ATOM 871 C C . ALA A 1 115 ? -29.025 -5.900 22.081 1.00 39.94 115 ALA A C 1
ATOM 873 O O . ALA A 1 115 ? -28.812 -7.103 21.985 1.00 39.94 115 ALA A O 1
ATOM 874 N N . GLY A 1 116 ? -29.126 -5.145 20.980 1.00 35.38 116 GLY A N 1
ATOM 875 C CA . GLY A 1 116 ? -28.953 -5.601 19.597 1.00 35.38 116 GLY A CA 1
ATOM 876 C C . GLY A 1 116 ? -27.586 -5.293 18.966 1.00 35.38 116 GLY A C 1
ATOM 877 O O . GLY A 1 116 ? -27.245 -5.909 17.960 1.00 35.38 116 GLY A O 1
ATOM 878 N N . VAL A 1 117 ? -26.773 -4.395 19.547 1.00 41.47 117 VAL A N 1
ATOM 879 C CA . VAL A 1 117 ? -25.411 -4.061 19.045 1.00 41.47 117 VAL A CA 1
ATOM 880 C C . VAL A 1 117 ? -24.307 -4.679 19.924 1.00 41.47 117 VAL A C 1
ATOM 882 O O . VAL A 1 117 ? -23.118 -4.502 19.695 1.00 41.47 117 VAL A O 1
ATOM 885 N N . ALA A 1 118 ? -24.681 -5.502 20.904 1.00 43.34 118 ALA A N 1
ATOM 886 C CA . ALA A 1 118 ? -23.760 -6.276 21.735 1.00 43.34 118 ALA A CA 1
ATOM 887 C C . ALA A 1 118 ? -23.370 -7.620 21.086 1.00 43.34 118 ALA A C 1
ATOM 889 O O . ALA A 1 118 ? -23.316 -8.653 21.753 1.00 43.34 118 ALA A O 1
ATOM 890 N N . ARG A 1 119 ? -23.105 -7.660 19.772 1.00 46.97 119 ARG A N 1
ATOM 891 C CA . ARG A 1 119 ? -22.631 -8.894 19.124 1.00 46.97 119 ARG A CA 1
ATOM 892 C C . ARG A 1 119 ? -21.104 -8.914 19.069 1.00 46.97 119 ARG A C 1
ATOM 894 O O . ARG A 1 119 ? -20.514 -8.538 18.064 1.00 46.97 119 ARG A O 1
ATOM 901 N N . ARG A 1 120 ? -20.527 -9.458 20.150 1.00 46.03 120 ARG A N 1
ATOM 902 C CA . ARG A 1 120 ? -19.104 -9.777 20.409 1.00 46.03 120 ARG A CA 1
ATOM 903 C C . ARG A 1 120 ? -18.235 -8.640 20.941 1.00 46.03 120 ARG A C 1
ATOM 905 O O . ARG A 1 120 ? -17.242 -8.252 20.343 1.00 46.03 120 ARG A O 1
ATOM 912 N N . VAL A 1 121 ? -18.534 -8.228 22.166 1.00 47.34 121 VAL A N 1
ATOM 913 C CA . VAL A 1 121 ? -17.504 -7.770 23.103 1.00 47.34 121 VAL A CA 1
ATOM 914 C C . VAL A 1 121 ? -17.421 -8.849 24.187 1.00 47.34 121 VAL A C 1
ATOM 916 O O . VAL A 1 121 ? -18.450 -9.230 24.731 1.00 47.34 121 VAL A O 1
ATOM 919 N N . ILE A 1 122 ? -16.205 -9.350 24.440 1.00 48.53 122 ILE A N 1
ATOM 920 C CA . ILE A 1 122 ? -15.815 -10.407 25.404 1.00 48.53 122 ILE A CA 1
ATOM 921 C C . ILE A 1 122 ? -15.936 -11.850 24.876 1.00 48.53 122 ILE A C 1
ATOM 923 O O . ILE A 1 122 ? -17.007 -12.437 24.878 1.00 48.53 122 ILE A O 1
ATOM 927 N N . HIS A 1 123 ? -14.800 -12.427 24.451 1.00 37.66 123 HIS A N 1
ATOM 928 C CA . HIS A 1 123 ? -14.332 -13.773 24.851 1.00 37.66 123 HIS A CA 1
ATOM 929 C C . HIS A 1 123 ? -13.000 -14.110 24.147 1.00 37.66 123 HIS A C 1
ATOM 931 O O . HIS A 1 123 ? -13.022 -14.762 23.107 1.00 37.66 123 HIS A O 1
ATOM 937 N N . ARG A 1 124 ? -11.848 -13.653 24.681 1.00 40.22 124 ARG A N 1
ATOM 938 C CA . ARG A 1 124 ? -10.571 -14.424 24.682 1.00 40.22 124 ARG A CA 1
ATOM 939 C C . ARG A 1 124 ? -9.371 -13.797 25.425 1.00 40.22 124 ARG A C 1
ATOM 941 O O . ARG A 1 124 ? -8.237 -14.058 25.060 1.00 40.22 124 ARG A O 1
ATOM 948 N N . PHE A 1 125 ? -9.587 -13.021 26.489 1.00 40.00 125 PHE A N 1
ATOM 949 C CA . PHE A 1 125 ? -8.508 -12.68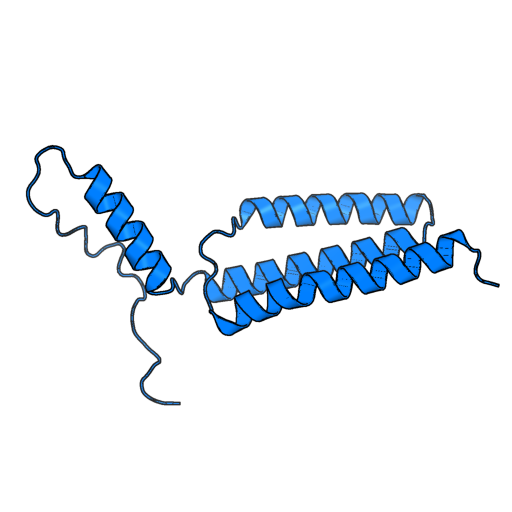0 27.443 1.00 40.00 125 PHE A CA 1
ATOM 950 C C . PHE A 1 125 ? -8.661 -13.424 28.780 1.00 40.00 125 PHE A C 1
ATOM 952 O O . PHE A 1 125 ? -8.370 -12.910 29.850 1.00 40.00 125 PHE A O 1
ATOM 959 N N . ALA A 1 126 ? -9.126 -14.667 28.694 1.00 37.28 126 ALA A N 1
ATOM 960 C CA . ALA A 1 126 ? -8.904 -15.699 29.693 1.00 37.28 126 ALA A CA 1
ATOM 961 C C . ALA A 1 126 ? -8.703 -17.005 28.913 1.00 37.28 126 ALA A C 1
ATOM 963 O O . ALA A 1 126 ? -9.551 -17.343 28.089 1.00 37.28 126 ALA A O 1
ATOM 964 N N . SER A 1 127 ? -7.596 -17.705 29.164 1.00 36.22 127 SER A N 1
ATOM 965 C CA . SER A 1 127 ? -7.132 -18.972 28.561 1.00 36.22 127 SER A CA 1
ATOM 966 C C . SER A 1 127 ? -6.523 -18.916 27.146 1.00 36.22 127 SER A C 1
ATOM 968 O O . SER A 1 127 ? -7.234 -18.856 26.139 1.00 36.22 127 SER A O 1
ATOM 970 N N . GLY A 1 128 ? -5.188 -19.018 27.098 1.00 33.12 128 GLY A N 1
ATOM 971 C CA . GLY A 1 128 ? -4.392 -19.341 25.911 1.00 33.12 128 GLY A CA 1
ATOM 972 C C . GLY A 1 128 ? -3.055 -18.632 25.884 1.00 33.12 128 GLY A C 1
ATOM 973 O O . GLY A 1 128 ? -2.925 -17.749 25.012 1.00 33.12 128 GLY A O 1
#